Protein AF-A0A916WQA2-F1 (afdb_monomer)

Radius of gyration: 39.56 Å; Cα contacts (8 Å, |Δi|>4): 14; chains: 1; bounding box: 73×22×113 Å

Secondary structure (DSSP, 8-state):
--SSHHHHHHHHHHHHHHHHHHHHHHHHHHHHHHHHHHHHHHHHHHHHHHHHHHHT----TTHHHHHHHHHHHHHHHHHHHHHTTT--SSTT-TTHHHHHHHHHHHHHHHHHT---

Structure (mmCIF, N/CA/C/O backbone):
data_AF-A0A916WQA2-F1
#
_entry.id   AF-A0A916WQA2-F1
#
loop_
_atom_site.group_PDB
_atom_site.id
_atom_site.type_symbol
_atom_site.label_atom_id
_atom_site.label_alt_id
_atom_site.label_comp_id
_atom_site.label_asym_id
_atom_site.label_entity_id
_atom_site.label_seq_id
_atom_site.pdbx_PDB_ins_code
_atom_site.Cartn_x
_atom_site.Cartn_y
_atom_site.Cartn_z
_atom_site.occupancy
_atom_site.B_iso_or_equiv
_atom_site.auth_seq_id
_atom_site.auth_comp_id
_atom_site.auth_asym_id
_atom_site.auth_atom_id
_atom_site.pdbx_PDB_model_num
ATOM 1 N N . MET A 1 1 ? 47.290 -7.652 -81.214 1.00 51.09 1 MET A N 1
ATOM 2 C CA . MET A 1 1 ? 47.914 -7.115 -79.986 1.00 51.09 1 MET A CA 1
ATOM 3 C C . MET A 1 1 ? 47.112 -5.891 -79.508 1.00 51.09 1 MET A C 1
ATOM 5 O O . MET A 1 1 ? 47.639 -4.794 -79.546 1.00 51.09 1 MET A O 1
ATOM 9 N N . SER A 1 2 ? 45.828 -6.039 -79.128 1.00 56.28 2 SER A N 1
ATOM 10 C CA . SER A 1 2 ? 44.958 -4.885 -78.759 1.00 56.28 2 SER A CA 1
ATOM 11 C C . SER A 1 2 ? 43.988 -5.168 -77.602 1.00 56.28 2 SER A C 1
ATOM 13 O O . SER A 1 2 ? 43.016 -4.447 -77.411 1.00 56.28 2 SER A O 1
ATOM 15 N N . THR A 1 3 ? 44.229 -6.224 -76.823 1.00 59.31 3 THR A N 1
ATOM 16 C CA . THR A 1 3 ? 43.308 -6.642 -75.750 1.00 59.31 3 THR A CA 1
ATOM 17 C C . THR A 1 3 ? 43.697 -6.085 -74.371 1.00 59.31 3 THR A C 1
ATOM 19 O O . THR A 1 3 ? 42.922 -6.221 -73.431 1.00 59.31 3 THR A O 1
ATOM 22 N N . SER A 1 4 ? 44.869 -5.448 -74.228 1.00 62.34 4 SER A N 1
ATOM 23 C CA . SER A 1 4 ? 45.415 -5.059 -72.913 1.00 62.34 4 SER A CA 1
ATOM 24 C C . SER A 1 4 ? 44.916 -3.714 -72.376 1.00 62.34 4 SER A C 1
ATOM 26 O O . SER A 1 4 ? 44.678 -3.620 -71.175 1.00 62.34 4 SER A O 1
ATOM 28 N N . ASP A 1 5 ? 44.691 -2.707 -73.227 1.00 64.19 5 ASP A N 1
ATOM 29 C CA . ASP A 1 5 ? 44.361 -1.350 -72.750 1.00 64.19 5 ASP A CA 1
ATOM 30 C C . ASP A 1 5 ? 42.920 -1.235 -72.215 1.00 64.19 5 ASP A C 1
ATOM 32 O O . ASP A 1 5 ? 42.663 -0.569 -71.222 1.00 64.19 5 ASP A O 1
ATOM 36 N N . ASN A 1 6 ? 41.974 -1.991 -72.780 1.00 63.78 6 ASN A N 1
ATOM 37 C CA . ASN A 1 6 ? 40.555 -1.940 -72.389 1.00 63.78 6 ASN A CA 1
ATOM 38 C C . ASN A 1 6 ? 40.259 -2.645 -71.045 1.00 63.78 6 ASN A C 1
ATOM 40 O O . ASN A 1 6 ? 39.189 -2.486 -70.460 1.00 63.78 6 ASN A O 1
ATOM 44 N N . ASN A 1 7 ? 41.181 -3.477 -70.557 1.00 68.06 7 ASN A N 1
ATOM 45 C CA . ASN A 1 7 ? 40.985 -4.210 -69.307 1.00 68.06 7 ASN A CA 1
ATOM 46 C C . ASN A 1 7 ? 41.345 -3.354 -68.082 1.00 68.06 7 ASN A C 1
ATOM 48 O O . ASN A 1 7 ? 40.675 -3.435 -67.057 1.00 68.06 7 ASN A O 1
ATOM 52 N N . ALA A 1 8 ? 42.369 -2.504 -68.195 1.00 66.94 8 ALA A N 1
ATOM 53 C CA . ALA A 1 8 ? 42.831 -1.654 -67.100 1.00 66.94 8 ALA A CA 1
ATOM 54 C C . ALA A 1 8 ? 41.803 -0.566 -66.735 1.00 66.94 8 ALA A C 1
ATOM 56 O O . ALA A 1 8 ? 41.507 -0.386 -65.554 1.00 66.94 8 ALA A O 1
ATOM 57 N N . ASP A 1 9 ? 41.189 0.076 -67.734 1.00 67.94 9 ASP A N 1
ATOM 58 C CA . ASP A 1 9 ? 40.178 1.122 -67.520 1.00 67.94 9 ASP A CA 1
ATOM 59 C C . ASP A 1 9 ? 38.897 0.581 -66.872 1.00 67.94 9 ASP A C 1
ATOM 61 O O . ASP A 1 9 ? 38.322 1.207 -65.979 1.00 67.94 9 ASP A O 1
ATOM 65 N N . ARG A 1 10 ? 38.467 -0.626 -67.261 1.00 69.62 10 ARG A N 1
ATOM 66 C CA . ARG A 1 10 ? 37.320 -1.304 -66.634 1.00 69.62 10 ARG A CA 1
ATOM 67 C C . ARG A 1 10 ? 37.612 -1.703 -65.195 1.00 69.62 10 ARG A C 1
ATOM 69 O O . ARG A 1 10 ? 36.736 -1.578 -64.348 1.00 69.62 10 ARG A O 1
ATOM 76 N N . ASN A 1 11 ? 38.834 -2.147 -64.918 1.00 68.44 11 ASN A N 1
ATOM 77 C CA . ASN A 1 11 ? 39.238 -2.555 -63.578 1.00 68.44 11 ASN A CA 1
ATOM 78 C C . ASN A 1 11 ? 39.364 -1.345 -62.631 1.00 68.44 11 ASN A C 1
ATOM 80 O O . ASN A 1 11 ? 38.948 -1.416 -61.479 1.00 68.44 11 ASN A O 1
ATOM 84 N N . ALA A 1 12 ? 39.851 -0.203 -63.128 1.00 68.56 12 ALA A N 1
ATOM 85 C CA . ALA A 1 12 ? 39.896 1.051 -62.373 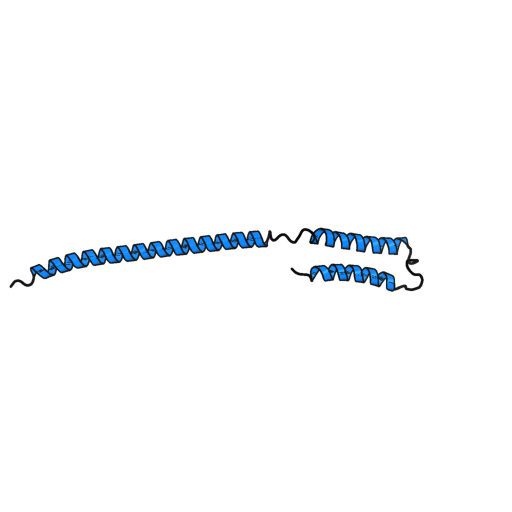1.00 68.56 12 ALA A CA 1
ATOM 86 C C . ALA A 1 12 ? 38.493 1.617 -62.087 1.00 68.56 12 ALA A C 1
ATOM 88 O O . ALA A 1 12 ? 38.221 2.058 -60.969 1.00 68.56 12 ALA A O 1
ATOM 89 N N . ALA A 1 13 ? 37.584 1.561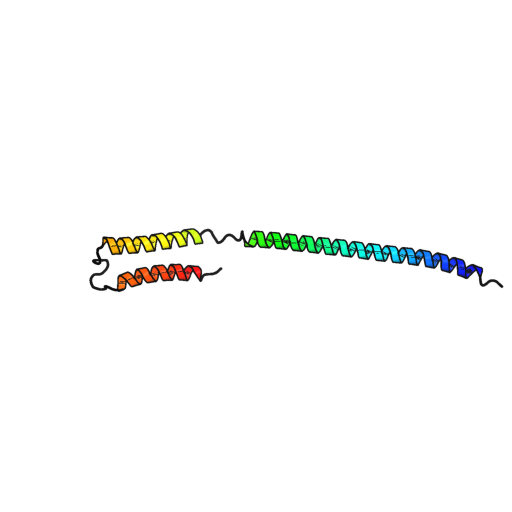 -63.067 1.00 69.50 13 ALA A N 1
ATOM 90 C CA . ALA A 1 13 ? 36.189 1.960 -62.878 1.00 69.50 13 ALA A CA 1
ATOM 91 C C . ALA A 1 13 ? 35.45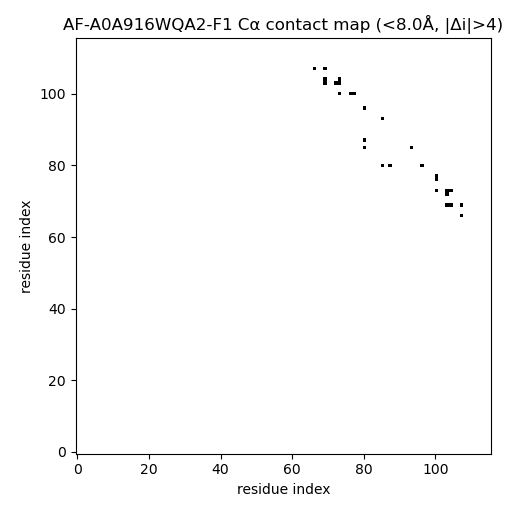4 1.039 -61.887 1.00 69.50 13 ALA A C 1
ATOM 93 O O . ALA A 1 13 ? 34.718 1.518 -61.027 1.00 69.50 13 ALA A O 1
ATOM 94 N N . GLN A 1 14 ? 35.699 -0.272 -61.956 1.00 66.06 14 GLN A N 1
ATOM 95 C CA . GLN A 1 14 ? 35.092 -1.259 -61.064 1.00 66.06 14 GLN A CA 1
ATOM 96 C C . GLN A 1 14 ? 35.609 -1.140 -59.621 1.00 66.06 14 GLN A C 1
ATOM 98 O O . GLN A 1 14 ? 34.812 -1.192 -58.687 1.00 66.06 14 GLN A O 1
ATOM 103 N N . ALA A 1 15 ? 36.903 -0.864 -59.428 1.00 69.38 15 ALA A N 1
ATOM 104 C CA . ALA A 1 15 ? 37.484 -0.626 -58.106 1.00 69.38 15 ALA A CA 1
ATOM 105 C C . ALA A 1 15 ? 36.913 0.630 -57.410 1.00 69.38 15 ALA A C 1
ATOM 107 O O . ALA A 1 15 ? 36.718 0.634 -56.194 1.00 69.38 15 ALA A O 1
ATOM 108 N N . GLY A 1 16 ? 36.612 1.694 -58.167 1.00 71.19 16 GLY A N 1
ATOM 109 C CA . GLY A 1 16 ? 35.994 2.915 -57.629 1.00 71.19 16 GLY A CA 1
ATOM 110 C C . GLY A 1 16 ? 34.524 2.740 -57.226 1.00 71.19 16 GLY A C 1
ATOM 111 O O . GLY A 1 16 ? 34.070 3.333 -56.239 1.00 71.19 16 GLY A O 1
ATOM 112 N N . ASP A 1 17 ? 33.787 1.903 -57.959 1.00 75.75 17 ASP A N 1
ATOM 113 C CA . ASP A 1 17 ? 32.392 1.568 -57.655 1.00 75.75 17 ASP A CA 1
ATOM 114 C C . ASP A 1 17 ? 32.296 0.646 -56.424 1.00 75.75 17 ASP A C 1
ATOM 116 O O . ASP A 1 17 ? 31.462 0.865 -55.542 1.00 75.75 17 ASP A O 1
ATOM 120 N N . GLU A 1 18 ? 33.219 -0.314 -56.288 1.00 76.44 18 GLU A N 1
ATOM 121 C CA . GLU A 1 18 ? 33.324 -1.203 -55.123 1.00 76.44 18 GLU A CA 1
ATOM 122 C C . GLU A 1 18 ? 33.690 -0.452 -53.833 1.00 76.44 18 GLU A C 1
ATOM 124 O O . GLU A 1 18 ? 33.058 -0.673 -52.796 1.00 76.44 18 GLU A O 1
ATOM 129 N N . ASP A 1 19 ? 34.637 0.491 -53.883 1.00 76.94 19 ASP A N 1
ATOM 130 C CA . ASP A 1 19 ? 34.993 1.335 -52.732 1.00 76.94 19 ASP A CA 1
ATOM 131 C C . ASP A 1 19 ? 33.822 2.244 -52.312 1.00 76.94 19 ASP A C 1
ATOM 133 O O . ASP A 1 19 ? 33.513 2.389 -51.123 1.00 76.94 19 ASP A O 1
ATOM 137 N N . SER A 1 20 ? 33.081 2.781 -53.286 1.00 76.44 20 SER A N 1
ATOM 138 C CA . SER A 1 20 ? 31.881 3.586 -53.034 1.00 76.44 20 SER A CA 1
ATOM 139 C C . SER A 1 20 ? 30.728 2.752 -52.463 1.00 76.44 20 SER A C 1
ATOM 141 O O . SER A 1 20 ? 30.019 3.200 -51.553 1.00 76.44 20 SER A O 1
ATOM 143 N N . ALA A 1 21 ? 30.547 1.518 -52.941 1.00 81.81 21 ALA A N 1
ATOM 144 C CA . ALA A 1 21 ? 29.559 0.577 -52.427 1.00 81.81 21 ALA A CA 1
ATOM 145 C C . ALA A 1 21 ? 29.899 0.117 -51.000 1.00 81.81 21 ALA A C 1
ATOM 147 O O . ALA A 1 21 ? 29.015 0.104 -50.136 1.00 81.81 21 ALA A O 1
ATOM 148 N N . ALA A 1 22 ? 31.174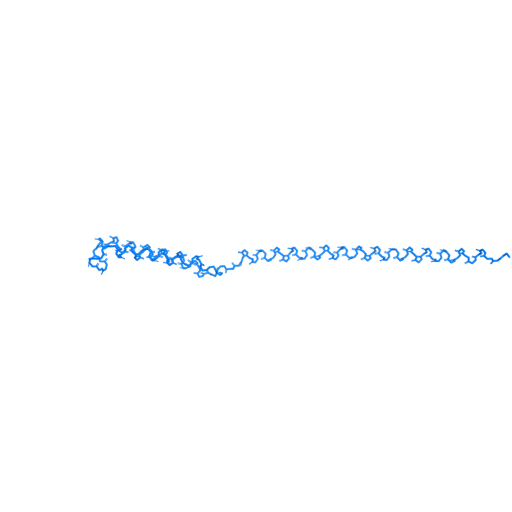 -0.168 -50.720 1.00 82.31 22 ALA A N 1
ATOM 149 C CA . ALA A 1 22 ? 31.668 -0.533 -49.396 1.00 82.31 22 ALA A CA 1
ATOM 150 C C . ALA A 1 22 ? 31.493 0.615 -48.388 1.00 82.31 22 ALA A C 1
ATOM 152 O O . ALA A 1 22 ? 30.940 0.411 -47.304 1.00 82.31 22 ALA A O 1
ATOM 153 N N . LYS A 1 23 ? 31.845 1.853 -48.766 1.00 85.12 23 LYS A N 1
ATOM 154 C CA . LYS A 1 23 ? 31.632 3.054 -47.935 1.00 85.12 23 LYS A CA 1
ATOM 155 C C . LYS A 1 23 ? 30.154 3.307 -47.646 1.00 85.12 23 LYS A C 1
ATOM 157 O O . LYS A 1 23 ? 29.779 3.648 -46.522 1.00 85.12 23 LYS A O 1
ATOM 162 N N . LYS A 1 24 ? 29.281 3.092 -48.633 1.00 86.12 24 LYS A N 1
ATOM 163 C CA . LYS A 1 24 ? 27.826 3.232 -48.474 1.00 86.12 24 LYS A CA 1
ATOM 164 C C . LYS A 1 24 ? 27.234 2.146 -47.574 1.00 86.12 24 LYS A C 1
ATOM 166 O O . LYS A 1 24 ? 26.312 2.433 -46.807 1.00 86.12 24 LYS A O 1
ATOM 171 N N . ALA A 1 25 ? 27.750 0.920 -47.645 1.00 84.88 25 ALA A N 1
ATOM 172 C CA . ALA A 1 25 ? 27.364 -0.175 -46.759 1.00 84.88 25 ALA A CA 1
ATOM 173 C C . ALA A 1 25 ? 27.805 0.089 -45.310 1.00 84.88 25 ALA A C 1
ATOM 175 O O . ALA A 1 25 ? 26.988 -0.050 -44.400 1.00 84.88 25 ALA A O 1
ATOM 176 N N . ALA A 1 26 ? 29.036 0.566 -45.107 1.00 86.69 26 ALA A N 1
ATOM 177 C CA . ALA A 1 26 ? 29.560 0.946 -43.797 1.00 86.69 26 ALA A CA 1
ATOM 178 C C . ALA A 1 26 ? 28.758 2.091 -43.155 1.00 86.69 26 ALA A C 1
ATOM 180 O O . ALA A 1 26 ? 28.349 1.983 -42.002 1.00 86.69 26 ALA A O 1
ATOM 181 N N . ASN A 1 27 ? 28.424 3.142 -43.913 1.00 88.44 27 ASN A N 1
ATOM 182 C CA . ASN A 1 27 ? 27.598 4.248 -43.412 1.00 88.44 27 ASN A CA 1
ATOM 183 C C . ASN A 1 27 ? 26.182 3.772 -43.018 1.00 88.44 27 ASN A C 1
ATOM 185 O O . ASN A 1 27 ? 25.646 4.138 -41.976 1.00 88.44 27 ASN A O 1
ATOM 189 N N . ARG A 1 28 ? 25.583 2.863 -43.800 1.00 86.81 28 ARG A N 1
ATOM 190 C CA . ARG A 1 28 ? 24.285 2.259 -43.449 1.00 86.81 28 ARG A CA 1
ATOM 191 C C . ARG A 1 28 ? 24.353 1.350 -42.223 1.00 86.81 28 ARG A C 1
ATOM 193 O O . ARG A 1 28 ? 23.346 1.241 -41.527 1.00 86.81 28 ARG A O 1
ATOM 200 N N . ALA A 1 29 ? 25.481 0.687 -41.980 1.00 86.75 29 ALA A N 1
ATOM 201 C CA . ALA A 1 29 ? 25.698 -0.117 -40.781 1.00 86.75 29 ALA A CA 1
ATOM 202 C C . ALA A 1 29 ? 25.842 0.779 -39.541 1.00 86.75 29 ALA A C 1
ATOM 204 O O . ALA A 1 29 ? 25.087 0.601 -38.589 1.00 86.75 29 ALA A O 1
ATOM 205 N N . ALA A 1 30 ? 26.676 1.820 -39.612 1.00 87.31 30 ALA A N 1
ATOM 206 C CA . ALA A 1 30 ? 26.837 2.806 -38.541 1.00 87.31 30 ALA A CA 1
ATOM 207 C C . ALA A 1 30 ? 25.510 3.515 -38.204 1.00 87.31 30 ALA A C 1
ATOM 209 O O . ALA A 1 30 ? 25.101 3.579 -37.047 1.00 87.31 30 ALA A O 1
ATOM 210 N N . ALA A 1 31 ? 24.750 3.933 -39.222 1.00 89.31 31 ALA A N 1
ATOM 211 C CA . ALA A 1 31 ? 23.437 4.549 -39.030 1.00 89.31 31 ALA A CA 1
ATOM 212 C C . ALA A 1 31 ? 22.384 3.583 -38.450 1.00 89.31 31 ALA A C 1
ATOM 214 O O . ALA A 1 31 ? 21.389 4.026 -37.872 1.00 89.31 31 ALA A O 1
ATOM 215 N N . LYS A 1 32 ? 22.548 2.263 -38.623 1.00 88.62 32 LYS A N 1
ATOM 216 C CA . LYS A 1 32 ? 21.689 1.255 -37.981 1.00 88.62 32 LYS A CA 1
ATOM 217 C C . LYS A 1 32 ? 22.065 1.058 -36.516 1.00 88.62 32 LYS A C 1
ATOM 219 O O . LYS A 1 32 ? 21.157 0.922 -35.700 1.00 88.62 32 LYS A O 1
ATOM 224 N N . GLU A 1 33 ? 23.352 1.069 -36.184 1.00 84.56 33 GLU A N 1
ATOM 225 C CA . GLU A 1 33 ? 23.824 0.954 -34.802 1.00 84.56 33 GLU A CA 1
ATOM 226 C C . GLU A 1 33 ? 23.427 2.167 -33.965 1.00 84.56 33 GLU A C 1
ATOM 228 O O . GLU A 1 33 ? 22.831 1.986 -32.907 1.00 84.56 33 GLU A O 1
ATOM 233 N N . GLU 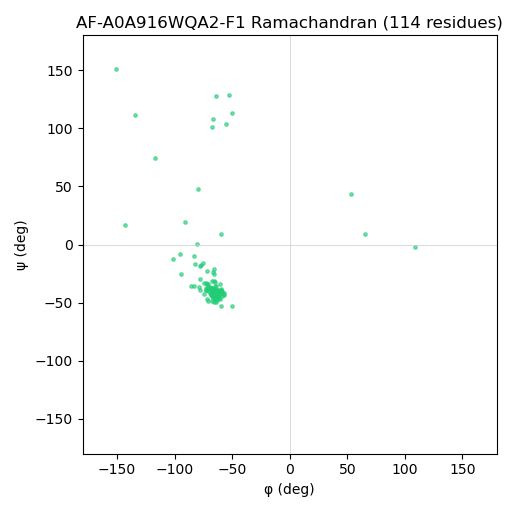A 1 34 ? 23.612 3.391 -34.465 1.00 85.31 34 GLU A N 1
ATOM 234 C CA . GLU A 1 34 ? 23.159 4.596 -33.757 1.00 85.31 34 GLU A CA 1
ATOM 235 C C . GLU A 1 34 ? 21.645 4.591 -33.518 1.00 85.31 34 GLU A C 1
ATOM 237 O O . GLU A 1 34 ? 21.177 4.954 -32.440 1.00 85.31 34 GLU A O 1
ATOM 242 N N . LYS A 1 35 ? 20.854 4.121 -34.490 1.00 87.38 35 LYS A N 1
ATOM 243 C CA . LYS A 1 35 ? 19.402 3.962 -34.316 1.00 87.38 35 LYS A CA 1
ATOM 244 C C . LYS A 1 35 ? 19.059 2.881 -33.298 1.00 87.38 35 LYS A C 1
ATOM 246 O O . LYS A 1 35 ? 18.105 3.051 -32.545 1.00 87.38 35 LYS A O 1
ATOM 251 N N . ALA A 1 36 ? 19.808 1.781 -33.265 1.00 86.94 36 ALA A N 1
ATOM 252 C CA . ALA A 1 36 ? 19.609 0.716 -32.290 1.00 86.94 36 ALA A CA 1
ATOM 253 C C . ALA A 1 36 ? 19.979 1.169 -30.869 1.00 86.94 36 ALA A C 1
ATOM 255 O O . ALA A 1 36 ? 19.278 0.813 -29.926 1.00 86.94 36 ALA A O 1
ATOM 256 N N . LEU A 1 37 ? 21.034 1.972 -30.717 1.00 86.69 37 LEU A N 1
ATOM 257 C CA . LEU A 1 37 ? 21.441 2.567 -29.443 1.00 86.69 37 LEU A CA 1
ATOM 258 C C . LEU A 1 37 ? 20.411 3.589 -28.957 1.00 86.69 37 LEU A C 1
ATOM 260 O O . LEU A 1 37 ? 19.916 3.449 -27.845 1.00 86.69 37 LEU A O 1
ATOM 264 N N . ARG A 1 38 ? 19.975 4.510 -29.823 1.00 88.06 38 ARG A N 1
ATOM 265 C CA . ARG A 1 38 ? 18.901 5.470 -29.519 1.00 88.06 38 ARG A CA 1
ATOM 266 C C . ARG A 1 38 ? 17.603 4.786 -29.112 1.00 88.06 38 ARG A C 1
ATOM 268 O O . ARG A 1 38 ? 16.964 5.196 -28.158 1.00 88.06 38 ARG A O 1
ATOM 275 N N . ARG A 1 39 ? 17.228 3.703 -29.797 1.00 85.19 39 ARG A N 1
ATOM 276 C CA . ARG A 1 39 ? 16.022 2.936 -29.460 1.00 85.19 39 ARG A CA 1
ATOM 277 C C . ARG A 1 39 ? 16.157 2.220 -28.115 1.00 85.19 39 ARG A C 1
ATOM 279 O O . ARG A 1 39 ? 15.197 2.188 -27.360 1.00 85.19 39 ARG A O 1
ATOM 286 N N . LYS A 1 40 ? 17.347 1.698 -27.790 1.00 84.81 40 LYS A N 1
ATOM 287 C CA . LYS A 1 40 ? 17.649 1.125 -26.466 1.00 84.81 40 LYS A CA 1
ATOM 288 C C . LYS A 1 40 ? 17.611 2.182 -25.360 1.00 84.81 40 LYS A C 1
ATOM 290 O O . LYS A 1 40 ? 17.109 1.891 -24.282 1.00 84.81 40 LYS A O 1
ATOM 295 N N . GLU A 1 41 ? 18.124 3.383 -25.617 1.00 84.94 41 GLU A N 1
ATOM 296 C CA . GLU A 1 41 ? 18.052 4.517 -24.686 1.00 84.94 41 GLU A CA 1
ATOM 297 C C . GLU A 1 41 ? 16.605 4.976 -24.483 1.00 84.94 41 GLU A C 1
ATOM 299 O O . GLU A 1 41 ? 16.163 5.076 -23.345 1.00 84.94 41 GLU A O 1
ATOM 304 N N . GLU A 1 42 ? 15.828 5.140 -25.556 1.00 83.88 42 GLU A N 1
ATOM 305 C CA . GLU A 1 42 ? 14.397 5.462 -25.489 1.00 83.88 42 GLU A CA 1
ATOM 306 C C . GLU A 1 42 ? 13.591 4.386 -24.743 1.00 83.88 42 GLU A C 1
ATOM 308 O O . GLU A 1 42 ? 12.698 4.711 -23.960 1.00 83.88 42 GLU A O 1
ATOM 313 N N . ASP A 1 43 ? 13.889 3.103 -24.964 1.00 82.56 43 ASP A N 1
ATOM 314 C CA . ASP A 1 43 ? 13.249 1.990 -24.258 1.00 82.56 43 ASP A CA 1
ATOM 315 C C . ASP A 1 43 ? 13.619 1.997 -22.765 1.00 82.56 43 ASP A C 1
ATOM 317 O O . ASP A 1 43 ? 12.746 1.778 -21.921 1.00 82.56 43 ASP A O 1
ATOM 321 N N . ARG A 1 44 ? 14.873 2.321 -22.424 1.00 83.12 44 ARG A N 1
ATOM 322 C CA . ARG A 1 44 ? 15.331 2.469 -21.037 1.00 83.12 44 ARG A CA 1
ATOM 323 C C . ARG A 1 44 ? 14.691 3.676 -20.355 1.00 83.12 44 ARG A C 1
ATOM 325 O O . ARG A 1 44 ? 14.180 3.537 -19.253 1.00 83.12 44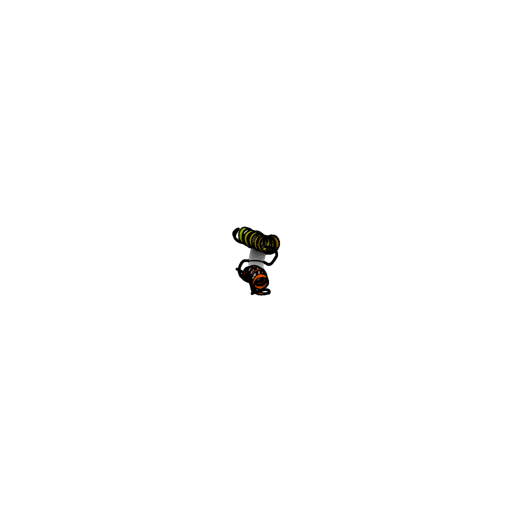 ARG A O 1
ATOM 332 N N . GLU A 1 45 ? 14.606 4.826 -21.018 1.00 82.44 45 GLU A N 1
ATOM 333 C CA . GLU A 1 45 ? 13.896 5.999 -20.494 1.00 82.44 45 GLU A CA 1
ATOM 334 C C . GLU A 1 45 ? 12.399 5.722 -20.303 1.00 82.44 45 GLU A C 1
ATOM 336 O O . GLU A 1 45 ? 11.794 6.155 -19.320 1.00 82.44 45 GLU A O 1
ATOM 341 N N . ARG A 1 46 ? 11.769 4.978 -21.222 1.00 78.12 46 ARG A N 1
ATOM 342 C CA . ARG A 1 46 ? 10.375 4.532 -21.076 1.00 78.12 46 ARG A CA 1
ATOM 343 C C . ARG A 1 46 ? 10.212 3.579 -19.897 1.00 78.12 46 ARG A C 1
ATOM 345 O O . ARG A 1 46 ? 9.192 3.666 -19.217 1.00 78.12 46 ARG A O 1
ATOM 352 N N . GLN A 1 47 ? 11.172 2.687 -19.658 1.00 77.00 47 GLN A N 1
ATOM 353 C CA . GLN A 1 47 ? 11.184 1.808 -18.487 1.00 77.00 47 GLN A CA 1
ATOM 354 C C . GLN A 1 47 ? 11.355 2.610 -17.197 1.00 77.00 47 GLN A C 1
ATOM 356 O O . GLN A 1 47 ? 10.512 2.492 -16.318 1.00 77.00 47 GLN A O 1
ATOM 361 N N . GLU A 1 48 ? 12.330 3.514 -17.123 1.00 75.62 48 GLU A N 1
ATOM 362 C CA . GLU A 1 48 ? 12.549 4.382 -15.960 1.00 75.62 48 GLU A CA 1
ATOM 363 C C . GLU A 1 48 ? 11.314 5.259 -15.664 1.00 75.62 48 GLU A C 1
ATOM 365 O O . GLU A 1 48 ? 10.927 5.438 -14.508 1.00 75.62 48 GLU A O 1
ATOM 370 N N . LYS A 1 49 ? 10.620 5.765 -16.697 1.00 73.88 49 LYS A N 1
ATOM 371 C CA . LYS A 1 49 ? 9.341 6.481 -16.528 1.00 73.88 49 LYS A CA 1
ATOM 372 C C . LYS A 1 49 ? 8.217 5.568 -16.044 1.00 73.88 49 LYS A C 1
ATOM 374 O O . LYS A 1 49 ? 7.436 5.995 -15.200 1.00 73.88 49 LYS A O 1
ATOM 379 N N . ARG A 1 50 ? 8.126 4.333 -16.547 1.00 67.25 50 ARG A N 1
ATOM 380 C CA . ARG A 1 50 ? 7.146 3.333 -16.089 1.00 67.25 50 ARG A CA 1
ATOM 381 C C . ARG A 1 50 ? 7.393 2.919 -14.644 1.00 67.25 50 ARG A C 1
ATOM 383 O O . ARG A 1 50 ? 6.433 2.792 -13.903 1.00 67.25 50 ARG A O 1
ATOM 390 N N . GLU A 1 51 ? 8.645 2.754 -14.235 1.00 64.19 51 GLU A N 1
ATOM 391 C CA . GLU A 1 51 ? 9.020 2.429 -12.857 1.00 64.19 51 GLU A CA 1
ATOM 392 C C . GLU A 1 51 ? 8.721 3.589 -11.909 1.00 64.19 51 GLU A C 1
ATOM 394 O O . GLU A 1 51 ? 8.114 3.383 -10.862 1.00 64.19 51 GLU A O 1
ATOM 399 N N . ARG A 1 52 ? 9.033 4.829 -12.306 1.00 61.44 52 ARG A N 1
ATOM 400 C CA . ARG A 1 52 ? 8.629 6.020 -11.543 1.00 61.44 52 ARG A CA 1
ATOM 401 C C . ARG A 1 52 ? 7.109 6.139 -11.436 1.00 61.44 52 ARG A C 1
ATOM 403 O O . ARG A 1 52 ? 6.623 6.429 -10.355 1.00 61.44 52 ARG A O 1
ATOM 410 N N . GLN A 1 53 ? 6.362 5.850 -12.502 1.00 59.72 53 GLN A N 1
ATOM 411 C CA . GLN A 1 53 ? 4.891 5.808 -12.487 1.00 59.72 53 GLN A CA 1
ATOM 412 C C . GLN A 1 53 ? 4.313 4.597 -11.732 1.00 59.72 53 GLN A C 1
ATOM 414 O O . GLN A 1 53 ? 3.168 4.644 -11.295 1.00 59.72 53 GLN A O 1
ATOM 419 N N . ALA A 1 54 ? 5.068 3.508 -11.579 1.00 58.44 54 ALA A N 1
ATOM 420 C CA . ALA A 1 54 ? 4.678 2.342 -10.788 1.00 58.44 54 ALA A CA 1
ATOM 421 C C . ALA A 1 54 ? 4.884 2.587 -9.286 1.00 58.44 54 ALA A C 1
ATOM 423 O O . ALA A 1 54 ? 4.066 2.171 -8.474 1.00 58.44 54 ALA A O 1
ATOM 424 N N . ILE A 1 55 ? 5.943 3.310 -8.916 1.00 56.38 55 ILE A N 1
ATOM 425 C CA . ILE A 1 55 ? 6.173 3.788 -7.544 1.00 56.38 55 ILE A CA 1
ATOM 426 C C . ILE A 1 55 ? 5.176 4.902 -7.195 1.00 56.38 55 ILE A C 1
ATOM 428 O O . ILE A 1 55 ? 4.674 4.956 -6.079 1.00 56.38 55 ILE A O 1
ATOM 432 N N . ASP A 1 56 ? 4.848 5.742 -8.176 1.00 51.44 56 ASP A N 1
ATOM 433 C CA . ASP A 1 56 ? 3.818 6.779 -8.102 1.00 51.44 56 ASP A CA 1
ATOM 434 C C . ASP A 1 56 ? 2.447 6.255 -8.560 1.00 51.44 56 ASP A C 1
ATOM 436 O O . ASP A 1 56 ? 1.571 7.034 -8.928 1.00 51.44 56 ASP A O 1
ATOM 440 N N . SER A 1 57 ? 2.251 4.926 -8.581 1.00 50.69 57 SER A N 1
ATOM 441 C CA . SER A 1 57 ? 0.918 4.353 -8.732 1.00 50.69 57 SER A CA 1
ATOM 442 C C . SER A 1 57 ? 0.175 4.739 -7.468 1.00 50.69 57 SER A C 1
ATOM 444 O O . SER A 1 57 ? 0.513 4.232 -6.396 1.00 50.69 57 SER A O 1
ATOM 446 N N . PRO A 1 58 ? -0.783 5.676 -7.550 1.00 53.56 58 PRO A N 1
ATOM 447 C CA . PRO A 1 58 ? -1.427 6.198 -6.371 1.00 53.56 58 PRO A CA 1
ATOM 448 C C . PRO A 1 58 ? -2.228 5.041 -5.799 1.00 53.56 58 PRO A C 1
ATOM 450 O O . PRO A 1 58 ? -3.301 4.717 -6.309 1.00 53.56 58 PRO A O 1
ATOM 453 N N . SER A 1 59 ? -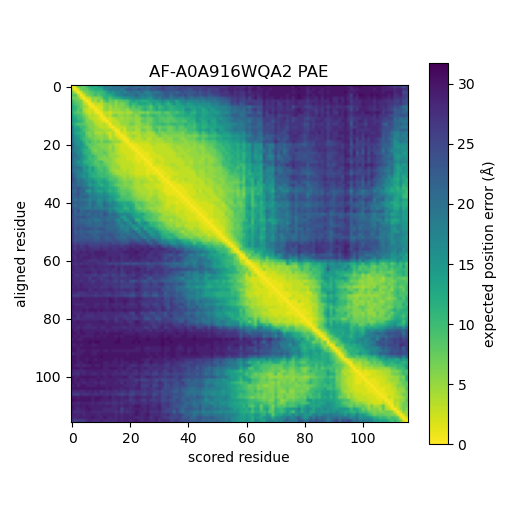1.711 4.392 -4.752 1.00 53.16 59 SER A N 1
ATOM 454 C CA . SER A 1 59 ? -2.552 3.590 -3.877 1.00 53.16 59 SER A CA 1
ATOM 455 C C . SER A 1 59 ? -3.715 4.516 -3.532 1.00 53.16 59 SER A C 1
ATOM 457 O O . SER A 1 59 ? -3.453 5.589 -2.970 1.00 53.16 59 SER A O 1
ATOM 459 N N . PRO A 1 60 ? -4.949 4.223 -3.979 1.00 56.59 60 PRO A N 1
ATOM 460 C CA . PRO A 1 60 ? -6.027 5.189 -3.914 1.00 56.59 60 PRO A CA 1
ATOM 461 C C . PRO A 1 60 ? -6.104 5.682 -2.478 1.00 56.59 60 PRO A C 1
ATOM 463 O O . PRO A 1 60 ? -6.117 4.869 -1.551 1.00 56.59 60 PRO A O 1
ATOM 466 N N . GLY A 1 61 ? -6.112 7.006 -2.288 1.00 62.25 61 GLY A N 1
ATOM 467 C CA . GLY A 1 61 ? -6.027 7.667 -0.978 1.00 62.25 61 GLY A CA 1
ATOM 468 C C . GLY A 1 61 ? -7.155 7.310 -0.004 1.00 62.25 61 GLY A C 1
ATOM 469 O O . GLY A 1 61 ? -7.270 7.925 1.043 1.00 62.25 61 GLY A O 1
ATOM 470 N N . TRP A 1 62 ? -7.979 6.321 -0.349 1.00 66.12 62 TRP A N 1
ATOM 471 C CA . TRP A 1 62 ? -8.962 5.639 0.471 1.00 66.12 62 TRP A CA 1
ATOM 472 C C . TRP A 1 62 ? -8.369 4.515 1.352 1.00 66.12 62 TRP A C 1
ATOM 474 O O . TRP A 1 62 ? -8.980 4.121 2.347 1.00 66.12 62 TRP A O 1
ATOM 484 N N . TRP A 1 63 ? -7.154 4.033 1.056 1.00 68.94 63 TRP A N 1
ATOM 485 C CA . TRP A 1 63 ? -6.471 3.022 1.880 1.00 68.94 63 TRP A CA 1
ATOM 486 C C . TRP A 1 63 ? -6.059 3.586 3.249 1.00 68.94 63 TRP A C 1
ATOM 488 O O . TRP A 1 63 ? -6.319 2.982 4.288 1.00 68.94 63 TRP A O 1
ATOM 498 N N . VAL A 1 64 ? -5.521 4.810 3.258 1.00 70.31 64 VAL A N 1
ATOM 499 C CA . VAL A 1 64 ? -5.155 5.554 4.476 1.00 70.31 64 VAL A CA 1
ATOM 500 C C . VAL A 1 64 ? -6.354 5.805 5.409 1.00 70.31 64 VAL A C 1
ATOM 502 O O . VAL A 1 64 ? -6.265 5.436 6.581 1.00 70.31 64 VAL A O 1
ATOM 505 N N . PRO A 1 65 ? -7.494 6.373 4.960 1.00 76.94 65 PRO A N 1
ATOM 506 C CA . PRO A 1 65 ? -8.649 6.578 5.824 1.00 76.94 65 PRO A CA 1
ATOM 507 C C . PRO A 1 65 ? -9.269 5.262 6.275 1.00 76.94 65 PRO A C 1
ATOM 509 O O . PRO A 1 65 ? -9.837 5.231 7.363 1.00 76.94 65 PRO A O 1
ATOM 512 N N . THR A 1 66 ? -9.124 4.161 5.532 1.00 77.94 66 THR A N 1
ATOM 513 C CA . THR A 1 66 ? -9.628 2.877 6.026 1.00 77.94 66 THR A CA 1
ATOM 514 C C . THR A 1 66 ? -8.750 2.284 7.123 1.00 77.94 66 THR A C 1
ATOM 516 O O . THR A 1 66 ? -9.275 1.843 8.145 1.00 77.94 66 THR A O 1
ATOM 519 N N . LEU A 1 67 ? -7.424 2.344 6.978 1.00 76.69 67 LEU A N 1
ATOM 520 C CA . LEU A 1 67 ? -6.495 1.968 8.047 1.00 76.69 67 LEU A CA 1
ATOM 521 C C . LEU A 1 67 ? -6.735 2.818 9.306 1.00 76.69 67 LEU A C 1
ATOM 523 O O . LEU A 1 67 ? -6.777 2.293 10.418 1.00 76.69 67 LEU A O 1
ATOM 527 N N . CYS A 1 68 ? -6.993 4.115 9.120 1.00 81.62 68 CYS A N 1
ATOM 528 C CA . CYS A 1 68 ? -7.349 5.030 10.199 1.00 81.62 68 CYS A CA 1
ATOM 529 C C . CYS A 1 68 ? -8.710 4.679 10.833 1.00 81.62 68 CYS A C 1
ATOM 531 O O . CYS A 1 68 ? -8.829 4.642 12.053 1.00 81.62 68 CYS A O 1
ATOM 533 N N . THR A 1 69 ? -9.717 4.334 10.023 1.00 84.69 69 THR A N 1
ATOM 534 C CA . THR A 1 69 ? -11.046 3.907 10.495 1.00 84.69 69 THR A CA 1
ATOM 535 C C . THR A 1 69 ? -10.942 2.644 11.343 1.00 84.69 69 THR A C 1
ATOM 537 O O . THR A 1 69 ? -11.491 2.608 12.437 1.00 84.69 69 THR A O 1
ATOM 540 N N . PHE A 1 70 ? -10.188 1.631 10.906 1.00 83.94 70 PHE A N 1
ATOM 541 C CA . PHE A 1 70 ? -9.977 0.416 11.699 1.00 83.94 70 PHE A CA 1
ATOM 542 C C . PHE A 1 70 ? -9.236 0.679 13.008 1.00 83.94 70 PHE A C 1
ATOM 544 O O . PHE A 1 70 ? -9.611 0.116 14.034 1.00 83.94 70 PHE A O 1
ATOM 551 N N . MET A 1 71 ? -8.231 1.557 12.996 1.0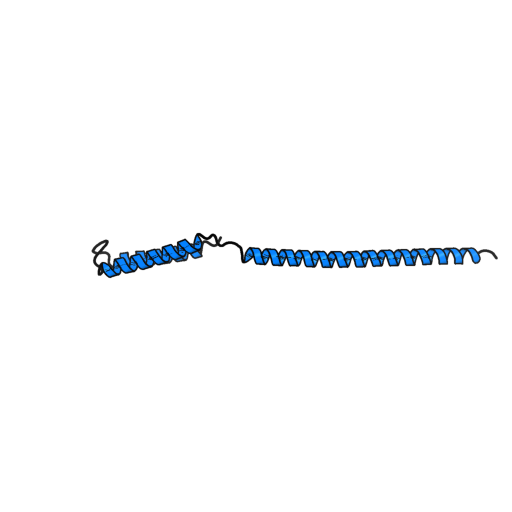0 82.81 71 MET A N 1
ATOM 552 C CA . MET A 1 71 ? -7.539 1.986 14.214 1.00 82.81 71 MET A CA 1
ATOM 553 C C . MET A 1 71 ? -8.486 2.675 15.200 1.00 82.81 71 MET A C 1
ATOM 555 O O . MET A 1 71 ? -8.509 2.316 16.376 1.00 82.81 71 MET A O 1
ATOM 559 N N . VAL A 1 72 ? -9.309 3.615 14.726 1.00 87.56 72 VAL A N 1
ATOM 560 C CA . VAL A 1 72 ? -10.280 4.329 15.567 1.00 87.56 72 VAL A CA 1
ATOM 561 C C . VAL A 1 72 ? -11.360 3.381 16.080 1.00 87.56 72 VAL A C 1
ATOM 563 O O . VAL A 1 72 ? -11.676 3.416 17.263 1.00 87.56 72 VAL A O 1
ATOM 566 N N . VAL A 1 73 ? -11.900 2.502 15.235 1.00 87.31 73 VAL A N 1
ATOM 567 C CA . VAL A 1 73 ? -12.969 1.566 15.612 1.00 87.31 73 VAL A CA 1
ATOM 568 C C . VAL A 1 73 ? -12.459 0.490 16.577 1.00 87.31 73 VAL A C 1
ATOM 570 O O . VAL A 1 73 ? -13.132 0.197 17.562 1.00 87.31 73 VAL A O 1
ATOM 573 N N . GLY A 1 74 ? -11.263 -0.064 16.354 1.00 80.88 74 GLY A N 1
ATOM 574 C CA . GLY A 1 74 ? -10.637 -1.024 17.268 1.00 80.88 74 GLY A CA 1
ATOM 575 C C . GLY A 1 74 ? -10.319 -0.409 18.633 1.00 80.88 74 GLY A C 1
ATOM 576 O O . GLY A 1 74 ? -10.627 -1.007 19.666 1.00 80.88 74 GLY A O 1
ATOM 577 N N . LEU A 1 75 ? -9.775 0.813 18.649 1.00 84.69 75 LEU A N 1
ATOM 578 C CA . LEU A 1 75 ? -9.529 1.555 19.886 1.00 84.69 75 LEU A CA 1
ATOM 579 C C . LEU A 1 75 ? -10.839 1.890 20.605 1.00 84.69 75 LEU A C 1
ATOM 581 O O . LEU A 1 75 ? -10.955 1.656 21.804 1.00 84.69 75 LEU A O 1
ATOM 585 N N . PHE A 1 76 ? -11.838 2.394 19.881 1.00 86.06 76 PHE A N 1
ATOM 586 C CA . PHE A 1 76 ? -13.146 2.726 20.436 1.00 86.06 76 PHE A CA 1
ATOM 587 C C . PHE A 1 76 ? -13.822 1.497 21.049 1.00 86.06 76 PHE A C 1
ATOM 589 O O . PHE A 1 76 ? -14.370 1.591 22.141 1.00 86.06 76 PHE A O 1
ATOM 596 N N . TRP A 1 77 ? -13.722 0.328 20.410 1.00 81.56 77 TRP A N 1
ATOM 597 C CA . TRP A 1 77 ? -14.270 -0.918 20.946 1.00 81.56 77 TRP A CA 1
ATOM 598 C C . TRP A 1 77 ? -13.608 -1.333 22.263 1.00 81.56 77 TRP A C 1
ATOM 600 O O . TRP A 1 77 ? -14.309 -1.632 23.228 1.00 81.56 77 TRP A O 1
ATOM 610 N N . LEU A 1 78 ? -12.270 -1.311 22.331 1.00 76.69 78 LEU A N 1
ATOM 611 C CA . LEU A 1 78 ? -11.544 -1.597 23.572 1.00 76.69 78 LEU A CA 1
ATOM 612 C C . LEU A 1 78 ? -11.891 -0.589 24.666 1.00 76.69 78 LEU A C 1
ATOM 614 O O . LEU A 1 78 ? -12.123 -0.993 25.798 1.00 76.69 78 LEU A O 1
ATOM 618 N N . VAL A 1 79 ? -11.978 0.700 24.332 1.00 80.94 79 VAL A N 1
ATOM 619 C CA . VAL A 1 79 ? -12.350 1.767 25.271 1.00 80.94 79 VAL A CA 1
ATOM 620 C C . VAL A 1 79 ? -13.772 1.576 25.790 1.00 80.94 79 VAL A C 1
ATOM 622 O O . VAL A 1 79 ? -13.983 1.676 26.994 1.00 80.94 79 VAL A O 1
ATOM 625 N N . VAL A 1 80 ? -14.738 1.254 24.926 1.00 78.50 80 VAL A N 1
ATOM 626 C CA . VAL A 1 80 ? -16.119 0.958 25.330 1.00 78.50 80 VAL A CA 1
ATOM 627 C C . VAL A 1 80 ? -16.156 -0.292 26.205 1.00 78.50 80 VAL A C 1
ATOM 629 O O . VAL A 1 80 ? -16.706 -0.232 27.299 1.00 78.50 80 VAL A O 1
ATOM 632 N N . TYR A 1 81 ? -15.527 -1.398 25.802 1.00 69.94 81 TYR A N 1
ATOM 633 C CA . TYR A 1 81 ? -15.456 -2.614 26.623 1.00 69.94 81 TYR A CA 1
ATOM 634 C C . TYR A 1 81 ? -14.831 -2.343 28.002 1.00 69.94 81 TYR A C 1
ATOM 636 O O . TYR A 1 81 ? -15.353 -2.782 29.027 1.00 69.94 81 TYR A O 1
ATOM 644 N N . TYR A 1 82 ? -13.747 -1.567 28.024 1.00 69.06 82 TYR A N 1
ATOM 645 C CA . TYR A 1 82 ? -12.984 -1.249 29.224 1.00 69.06 82 TYR A CA 1
ATOM 646 C C . TYR A 1 82 ? -13.727 -0.287 30.163 1.00 69.06 82 TYR A C 1
ATOM 648 O O . TYR A 1 82 ? -13.840 -0.563 31.355 1.00 69.06 82 TYR A O 1
ATOM 656 N N . LEU A 1 83 ? -14.304 0.805 29.645 1.00 70.38 83 LEU A N 1
ATOM 657 C CA . LEU A 1 83 ? -15.113 1.754 30.429 1.00 70.38 83 LEU A CA 1
ATOM 658 C C . LEU A 1 83 ? -16.390 1.116 30.971 1.00 70.38 83 LEU A C 1
ATOM 660 O O . LEU A 1 83 ? -16.850 1.477 32.051 1.00 70.38 83 LEU A O 1
ATOM 664 N N . THR A 1 84 ? -16.958 0.161 30.236 1.00 64.56 84 THR A N 1
ATOM 665 C CA . THR A 1 84 ? -18.187 -0.521 30.652 1.00 64.56 84 THR A CA 1
ATOM 666 C C . THR A 1 84 ? -17.910 -1.622 31.681 1.00 64.56 84 THR A C 1
ATOM 668 O O . THR A 1 84 ? -18.853 -2.258 32.146 1.00 64.56 84 THR A O 1
ATOM 671 N N . GLY A 1 85 ? -16.648 -1.842 32.082 1.00 56.03 85 GLY A N 1
ATOM 672 C CA . GLY A 1 85 ? -16.285 -2.719 33.199 1.00 56.03 85 GLY A CA 1
ATOM 673 C C . GLY A 1 85 ? -16.877 -4.124 33.077 1.00 56.03 85 GLY A C 1
ATOM 674 O O . GLY A 1 85 ? -17.455 -4.624 34.039 1.00 56.03 85 GLY A O 1
ATOM 675 N N . GLU A 1 86 ? -16.814 -4.708 31.875 1.00 55.59 86 GLU A N 1
ATOM 676 C CA . GLU A 1 86 ? -17.353 -6.041 31.547 1.00 55.59 86 GLU A CA 1
ATOM 677 C C . GLU A 1 86 ? -18.891 -6.182 31.633 1.00 55.59 86 GLU A C 1
ATOM 679 O O . GLU A 1 86 ? -19.416 -7.290 31.519 1.00 55.59 86 GLU A O 1
ATOM 684 N N . LYS A 1 87 ? -19.648 -5.086 31.811 1.00 54.41 87 LYS A N 1
ATOM 685 C CA . LYS A 1 87 ? -21.088 -5.151 32.129 1.00 54.41 87 LYS A CA 1
ATOM 686 C C . LYS A 1 87 ? -22.068 -5.056 30.953 1.00 54.41 87 LYS A C 1
ATOM 688 O O . LYS A 1 87 ? -23.165 -5.579 31.100 1.00 54.41 87 LYS A O 1
ATOM 693 N N . TYR A 1 88 ? -21.739 -4.442 29.813 1.00 55.19 88 TYR A N 1
ATOM 694 C CA . TYR A 1 88 ? -22.654 -4.284 28.655 1.00 55.19 88 TYR A CA 1
ATOM 695 C C . TYR A 1 88 ? -21.850 -4.216 27.332 1.00 55.19 88 TYR A C 1
ATOM 697 O O . TYR A 1 88 ? -20.686 -3.818 27.389 1.00 55.19 88 TYR A O 1
ATOM 705 N N . PRO A 1 89 ? -22.390 -4.646 26.160 1.00 53.75 89 PRO A N 1
ATOM 706 C CA . PRO A 1 89 ? -23.766 -4.381 25.705 1.00 53.75 89 PRO A CA 1
ATOM 707 C C . PRO A 1 89 ? -24.808 -5.510 25.858 1.00 53.75 89 PRO A C 1
ATOM 709 O O . PRO A 1 89 ? -25.993 -5.217 25.726 1.00 53.75 89 PRO A O 1
ATOM 712 N N . ILE A 1 90 ? -24.428 -6.762 26.158 1.00 52.94 90 ILE A N 1
ATOM 713 C CA . ILE A 1 90 ? -25.380 -7.853 26.471 1.00 52.94 90 ILE A CA 1
ATOM 714 C C . ILE A 1 90 ? -24.887 -8.616 27.715 1.00 52.94 90 ILE A C 1
ATOM 716 O O . ILE A 1 90 ? -23.859 -9.296 27.638 1.00 52.94 90 ILE A O 1
ATOM 720 N N . PRO A 1 91 ? -25.581 -8.527 28.863 1.00 51.34 91 PRO A N 1
ATOM 721 C CA . PRO A 1 91 ? -25.226 -9.294 30.051 1.00 51.34 91 PRO A CA 1
ATOM 722 C C . PRO A 1 91 ? -25.386 -10.797 29.774 1.00 51.34 91 PRO A C 1
ATOM 724 O O . PRO A 1 91 ? -26.436 -11.239 29.314 1.00 51.34 91 PRO A O 1
ATOM 727 N N . GLY A 1 92 ? -24.341 -11.586 30.051 1.00 54.19 92 GLY A N 1
ATOM 728 C CA . GLY A 1 92 ? -24.383 -13.056 29.980 1.00 54.19 92 GLY A CA 1
ATOM 729 C C . GLY A 1 92 ? -23.617 -13.713 28.825 1.00 54.19 92 GLY A C 1
ATOM 730 O O . GLY A 1 92 ? -23.543 -14.938 28.788 1.00 54.19 92 GLY A O 1
ATOM 731 N N . ILE A 1 93 ? -22.995 -12.948 27.920 1.00 51.66 93 ILE A N 1
ATOM 732 C CA . ILE A 1 93 ? -22.175 -13.491 26.819 1.00 51.66 93 ILE A CA 1
ATOM 733 C C . ILE A 1 93 ? -20.724 -13.019 26.985 1.00 51.66 93 ILE A C 1
ATOM 735 O O . ILE A 1 93 ? -20.262 -12.132 26.275 1.00 51.66 93 ILE A O 1
ATOM 739 N N . GLY A 1 94 ? -19.994 -13.595 27.945 1.00 62.12 94 GLY A N 1
ATOM 740 C CA . GLY A 1 94 ? -18.616 -13.186 28.268 1.00 62.12 94 GLY A CA 1
ATOM 741 C C . GLY A 1 94 ? -17.677 -13.104 27.050 1.00 62.12 94 GLY A C 1
ATOM 742 O O . GLY A 1 94 ? -17.088 -12.058 26.794 1.00 62.12 94 GLY A O 1
ATOM 743 N N . LEU A 1 95 ? -17.581 -14.174 26.245 1.00 59.97 95 LEU A N 1
ATOM 744 C CA . LEU A 1 95 ? -16.659 -14.242 25.093 1.00 59.97 95 LEU A CA 1
ATOM 745 C C . LEU A 1 95 ? -17.127 -13.484 23.832 1.00 59.97 95 LEU A C 1
ATOM 747 O O . LEU A 1 95 ? -16.309 -13.200 22.956 1.00 59.97 95 LEU A O 1
ATOM 751 N N . GLY A 1 96 ? -18.418 -13.157 23.708 1.00 66.88 96 GLY A N 1
ATOM 752 C CA . GLY A 1 96 ? -18.976 -12.565 22.481 1.00 66.88 96 GLY A CA 1
ATOM 753 C C . GLY A 1 96 ? -18.423 -11.170 22.175 1.00 66.88 96 GLY A C 1
ATOM 754 O O . GLY A 1 96 ? -18.221 -10.813 21.017 1.00 66.88 96 GLY A O 1
ATOM 755 N N . ASN A 1 97 ? -18.080 -10.408 23.213 1.00 69.19 97 ASN A N 1
ATOM 756 C CA . ASN A 1 97 ? -17.523 -9.061 23.067 1.00 69.19 97 ASN A CA 1
ATOM 757 C C . ASN A 1 97 ? -16.076 -9.074 22.553 1.00 69.19 97 ASN A C 1
ATOM 759 O O . ASN A 1 97 ? -15.675 -8.199 21.784 1.00 69.19 97 ASN A O 1
ATOM 763 N N . MET A 1 98 ? -15.309 -10.102 22.923 1.00 72.62 98 MET A N 1
ATOM 764 C CA . MET A 1 98 ? -13.959 -10.324 22.400 1.00 72.62 98 MET A CA 1
ATOM 765 C C . MET A 1 98 ? -13.996 -10.789 20.944 1.00 72.62 98 MET A C 1
ATOM 767 O O . MET A 1 98 ? -13.152 -10.379 20.149 1.00 72.62 98 MET A O 1
ATOM 771 N N . ALA A 1 99 ? -15.018 -11.566 20.564 1.00 77.19 99 ALA A N 1
ATOM 772 C CA . ALA A 1 99 ? -15.228 -11.968 19.176 1.00 77.19 99 ALA A CA 1
ATOM 773 C C . ALA A 1 99 ? -15.438 -10.758 18.252 1.00 77.19 99 ALA A C 1
ATOM 775 O O . ALA A 1 99 ? -14.956 -10.768 17.127 1.00 77.19 99 ALA A O 1
ATOM 776 N N . ILE A 1 100 ? -16.073 -9.682 18.726 1.00 77.31 100 ILE A N 1
ATOM 777 C CA . ILE A 1 100 ? -16.280 -8.464 17.927 1.00 77.31 100 ILE A CA 1
ATOM 778 C C . ILE A 1 100 ? -14.967 -7.698 17.720 1.00 77.31 100 ILE A C 1
ATOM 780 O O . ILE A 1 100 ? -14.685 -7.264 16.604 1.00 77.31 100 ILE A O 1
ATOM 784 N N . GLY A 1 101 ? -14.110 -7.616 18.743 1.00 77.00 101 GLY A N 1
ATOM 785 C CA . GLY A 1 101 ? -12.741 -7.111 18.580 1.00 77.00 101 GLY A CA 1
ATOM 786 C C . GLY A 1 101 ? -11.932 -7.952 17.583 1.00 77.00 101 GLY A C 1
ATOM 787 O O . GLY A 1 101 ? -11.231 -7.410 16.730 1.00 77.00 101 GLY A O 1
ATOM 788 N N . PHE A 1 102 ? -12.097 -9.277 17.625 1.00 80.25 102 PHE A N 1
ATOM 789 C CA . PHE A 1 102 ? -11.461 -10.201 16.684 1.00 80.25 102 PHE A CA 1
ATOM 790 C C . PHE A 1 102 ? -11.975 -10.012 15.248 1.00 80.25 102 PHE A C 1
ATOM 792 O O . PHE A 1 102 ? -11.183 -9.979 14.311 1.00 80.25 102 PHE A O 1
ATOM 799 N N . VAL A 1 103 ? -13.284 -9.807 15.065 1.00 83.56 103 VAL A N 1
ATOM 800 C CA . VAL A 1 103 ? -13.898 -9.495 13.764 1.00 83.56 103 VAL A CA 1
ATOM 801 C C . VAL A 1 103 ? -13.389 -8.158 13.225 1.00 83.56 103 VAL A C 1
ATOM 803 O O . VAL A 1 103 ? -13.077 -8.078 12.043 1.00 83.56 103 VAL A O 1
ATOM 806 N N . LEU A 1 104 ? -13.214 -7.128 14.060 1.00 82.38 104 LEU A N 1
ATOM 807 C CA . LEU A 1 104 ? -12.631 -5.852 13.625 1.00 82.38 104 LEU A CA 1
ATOM 808 C C . LEU A 1 104 ? -11.197 -6.021 13.107 1.00 82.38 104 LEU A C 1
ATOM 810 O O . LEU A 1 104 ? -10.857 -5.491 12.051 1.00 82.38 104 LEU A O 1
ATOM 814 N N . ILE A 1 105 ? -10.368 -6.812 13.787 1.00 80.12 105 ILE A N 1
ATOM 815 C CA . ILE A 1 105 ? -9.012 -7.114 13.307 1.00 80.12 105 ILE A CA 1
ATOM 816 C C . ILE A 1 105 ? -9.060 -7.956 12.022 1.00 80.12 105 ILE A C 1
ATOM 818 O O . ILE A 1 105 ? -8.315 -7.671 11.087 1.00 80.12 105 ILE A O 1
ATOM 822 N N . LEU A 1 106 ? -9.962 -8.940 11.928 1.00 82.00 106 LEU A N 1
ATOM 823 C CA . LEU A 1 106 ? -10.136 -9.765 10.727 1.00 82.00 106 LEU A CA 1
ATOM 824 C C . LEU A 1 106 ? -10.623 -8.969 9.515 1.00 82.00 106 LEU A C 1
ATOM 826 O O . LEU A 1 106 ? -10.186 -9.260 8.407 1.00 82.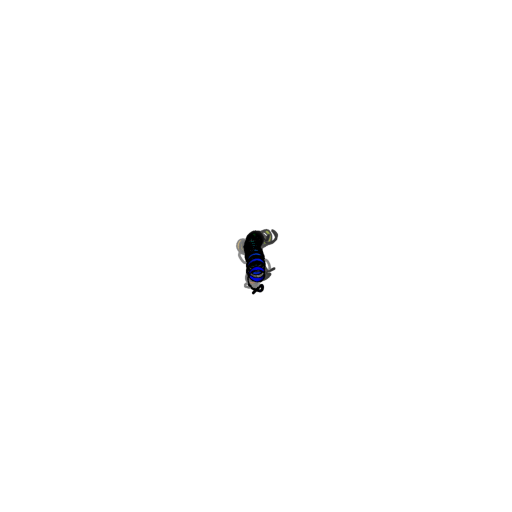00 106 LEU A O 1
ATOM 830 N N . VAL A 1 107 ? -11.487 -7.964 9.681 1.00 82.06 107 VAL A N 1
ATOM 831 C CA . VAL A 1 107 ? -11.895 -7.100 8.561 1.00 82.06 107 VAL A CA 1
ATOM 832 C C . VAL A 1 107 ? -10.755 -6.154 8.170 1.00 82.06 107 VAL A C 1
ATOM 834 O O . VAL A 1 107 ? -10.512 -5.977 6.977 1.00 82.06 107 VAL A O 1
ATOM 837 N N . GLY A 1 108 ? -9.986 -5.635 9.135 1.00 77.75 108 GLY A N 1
ATOM 838 C CA . GLY A 1 108 ? -8.753 -4.892 8.852 1.00 77.75 108 GLY A CA 1
ATOM 839 C C . GLY A 1 108 ? -7.738 -5.728 8.060 1.00 77.75 108 GLY A C 1
ATOM 840 O O . GLY A 1 108 ? -7.174 -5.256 7.075 1.00 77.75 108 GLY A O 1
ATOM 841 N N . PHE A 1 109 ? -7.572 -7.002 8.425 1.00 75.94 109 PHE A N 1
ATOM 842 C CA . PHE A 1 109 ? -6.698 -7.952 7.733 1.00 75.94 109 PHE A CA 1
ATOM 843 C C . PHE A 1 109 ? -7.264 -8.400 6.373 1.00 75.94 109 PHE A C 1
ATOM 845 O O . PHE A 1 109 ? -6.539 -8.499 5.391 1.00 75.94 109 PHE A O 1
ATOM 852 N N . GLY A 1 110 ? -8.576 -8.612 6.267 1.00 75.81 110 GLY A N 1
ATOM 853 C CA . GLY A 1 110 ? -9.256 -8.931 5.009 1.00 75.81 110 GLY A CA 1
ATOM 854 C C . GLY A 1 110 ? -9.206 -7.788 3.994 1.00 75.81 110 GLY A C 1
ATOM 855 O O . GLY A 1 110 ? -9.336 -8.014 2.793 1.00 75.81 110 GLY A O 1
ATOM 856 N N . MET A 1 111 ? -8.971 -6.555 4.444 1.00 70.06 111 MET A N 1
ATOM 857 C CA . MET A 1 111 ? -8.778 -5.436 3.532 1.00 70.06 111 MET A CA 1
ATOM 858 C C . MET A 1 111 ? -7.378 -5.403 2.909 1.00 70.06 111 MET A C 1
ATOM 860 O O . MET A 1 111 ? -7.236 -4.967 1.768 1.00 70.06 111 MET A O 1
ATOM 864 N N . THR A 1 112 ? -6.349 -5.909 3.597 1.00 67.38 112 THR A N 1
ATOM 865 C CA . THR A 1 112 ? -4.987 -5.985 3.041 1.00 67.38 112 THR A CA 1
ATOM 866 C C . THR A 1 112 ? -4.819 -7.133 2.054 1.00 67.38 112 THR A C 1
ATOM 868 O O . THR A 1 112 ? -3.901 -7.103 1.245 1.00 67.38 112 THR A O 1
ATOM 871 N N . THR A 1 113 ? -5.725 -8.115 2.055 1.00 70.31 113 THR A N 1
ATOM 872 C CA . THR A 1 113 ? -5.773 -9.171 1.031 1.00 70.31 113 THR A CA 1
ATOM 873 C C . THR A 1 113 ? -6.509 -8.734 -0.235 1.00 70.31 113 THR A C 1
ATOM 875 O O . THR A 1 113 ? -6.402 -9.402 -1.264 1.00 70.31 113 THR A O 1
ATOM 878 N N . ARG A 1 114 ? -7.193 -7.581 -0.219 1.00 59.78 114 ARG A N 1
ATOM 879 C CA . ARG A 1 114 ? -7.878 -7.000 -1.383 1.00 59.78 114 ARG A CA 1
ATOM 880 C C . ARG A 1 114 ? -6.904 -6.276 -2.316 1.00 59.78 114 ARG A C 1
ATOM 882 O O . ARG A 1 114 ? -7.186 -5.163 -2.749 1.00 59.78 114 ARG A O 1
ATOM 889 N N . TRP A 1 115 ? -5.792 -6.931 -2.652 1.00 57.94 115 TRP A N 1
ATOM 890 C CA . TRP A 1 115 ? -4.835 -6.458 -3.647 1.00 57.94 115 TRP A CA 1
ATOM 891 C C . TRP A 1 115 ? -5.562 -6.204 -4.962 1.00 57.94 115 TRP A C 1
ATOM 893 O O . TRP A 1 115 ? -5.948 -7.118 -5.694 1.00 57.94 115 TRP A O 1
ATOM 903 N N . ARG A 1 116 ? -5.772 -4.923 -5.219 1.00 49.31 116 ARG A N 1
ATOM 904 C CA . ARG A 1 116 ? -5.801 -4.370 -6.550 1.00 49.31 116 ARG A CA 1
ATOM 905 C C . ARG A 1 116 ? -4.882 -3.168 -6.560 1.00 49.31 116 ARG A C 1
ATOM 907 O O . ARG A 1 116 ? -4.950 -2.400 -5.575 1.00 49.31 116 ARG A O 1
#

Foldseek 3Di:
DPPPPVVVVVVVVVVVVVVVVVVVVVVVVVVVVVVVVVVVVVVVVVVVVVVVVVVVVPPDPVLVVVLVVLVCVLVVLCVCCVVCPQDDDDPPDNCVSVVVSVVSVVVVVVVVVPDD

Solvent-accessible surface area (backbone atoms only — not comparable to full-atom values): 6692 Å² total; per-residue (Å²): 145,79,75,66,69,69,50,55,59,52,51,56,54,49,53,55,51,48,52,52,50,51,52,52,50,50,51,55,48,53,58,47,50,54,51,51,50,51,50,50,50,52,51,48,52,51,46,55,52,48,51,51,48,58,74,59,48,72,71,60,80,62,56,60,57,48,58,50,47,47,52,51,52,52,50,49,50,54,49,49,44,57,75,41,67,84,54,55,97,61,79,88,51,81,67,59,64,56,49,50,57,49,49,51,52,49,51,55,52,56,54,71,69,61,80,124

Sequence (116 aa):
MSTSDNNADRNAAQAGDEDSAAKKAANRAAAKEEKALRRKEEDRERQEKRERQAIDSPSPGWWVPTLCTFMVVGLFWLVVYYLTGEKYPIPGIGLGNMAIGFVLILVGFGMTTRWR

Mean predicted aligned error: 17.05 Å

pLDDT: mean 72.57, std 11.54, range [49.31, 89.31]

Organism: NCBI:txid1849103

InterPro domains:
  IPR009619 Cell division protein CrgA [MF_00631] (57-116)
  IPR009619 Cell division protein CrgA [PF06781] (39-116)